Protein AF-A0AAV2IQ98-F1 (afdb_monomer_lite)

Radius of gyration: 32.9 Å; chains: 1; bounding box: 45×73×81 Å

Structure (mmCIF, N/CA/C/O backbone):
data_AF-A0AAV2IQ98-F1
#
_entry.id   AF-A0AAV2IQ98-F1
#
loop_
_atom_site.group_PDB
_atom_site.id
_atom_site.type_symbol
_atom_site.label_atom_id
_atom_site.label_alt_id
_atom_site.label_comp_id
_atom_site.label_asym_id
_atom_site.label_entity_id
_atom_site.label_seq_id
_atom_site.pdbx_PDB_ins_code
_atom_site.Cartn_x
_atom_site.Cartn_y
_atom_site.Cartn_z
_atom_site.occupancy
_atom_site.B_iso_or_equiv
_atom_site.auth_seq_id
_atom_site.auth_comp_id
_atom_site.auth_asym_id
_atom_site.auth_atom_id
_atom_site.pdbx_PDB_model_num
ATOM 1 N N . MET A 1 1 ? -28.988 50.884 44.086 1.00 46.66 1 MET A N 1
ATOM 2 C CA . MET A 1 1 ? -27.665 51.022 43.442 1.00 46.66 1 MET A CA 1
ATOM 3 C C . MET A 1 1 ? -26.657 50.892 44.576 1.00 46.66 1 MET A C 1
ATOM 5 O O . MET A 1 1 ? -26.760 51.699 45.486 1.00 46.66 1 MET A O 1
ATOM 9 N N . SER A 1 2 ? -25.845 49.845 44.712 1.00 47.88 2 SER A N 1
ATOM 10 C CA . SER A 1 2 ? -25.210 48.984 43.703 1.00 47.88 2 SER A CA 1
ATOM 11 C C . SER A 1 2 ? -25.014 47.542 44.206 1.00 47.88 2 SER A C 1
ATOM 13 O O . SER A 1 2 ? -24.970 47.320 45.412 1.00 47.88 2 SER A O 1
ATOM 15 N N . ASP A 1 3 ? -24.931 46.617 43.246 1.00 58.53 3 ASP A N 1
ATOM 16 C CA . ASP A 1 3 ? -24.504 45.212 43.339 1.00 58.53 3 ASP A CA 1
ATOM 17 C C . ASP A 1 3 ? -23.178 45.011 44.078 1.00 58.53 3 ASP A C 1
ATOM 19 O O . ASP A 1 3 ? -22.230 45.740 43.797 1.00 58.53 3 ASP A O 1
ATOM 23 N N . GLU A 1 4 ? -23.067 43.937 44.866 1.00 60.47 4 GLU A N 1
ATOM 24 C CA . GLU A 1 4 ? -21.837 43.132 44.890 1.00 60.47 4 GLU A CA 1
ATOM 25 C C . GLU A 1 4 ? -22.163 41.688 45.324 1.00 60.47 4 GLU A C 1
ATOM 27 O O . GLU A 1 4 ? -22.510 41.422 46.475 1.00 60.47 4 GLU A O 1
ATOM 32 N N . GLU A 1 5 ? -22.141 40.765 44.355 1.00 56.97 5 GLU A N 1
ATOM 33 C CA . GLU A 1 5 ? -22.347 39.324 44.535 1.00 56.97 5 GLU A CA 1
ATOM 34 C C . GLU A 1 5 ? -21.227 38.687 45.370 1.00 56.97 5 GLU A C 1
ATOM 36 O O . GLU A 1 5 ? -20.067 38.681 44.957 1.00 56.97 5 GLU A O 1
ATOM 41 N N . ASP A 1 6 ? -21.585 38.036 46.478 1.00 58.47 6 ASP A N 1
ATOM 42 C CA . ASP A 1 6 ? -20.695 37.124 47.204 1.00 58.47 6 ASP A CA 1
ATOM 43 C C . ASP A 1 6 ? -21.010 35.675 46.782 1.00 58.47 6 ASP A C 1
ATOM 45 O O . ASP A 1 6 ? -21.782 34.947 47.413 1.00 58.47 6 ASP A O 1
ATOM 49 N N . GLY A 1 7 ? -20.497 35.285 45.612 1.00 64.56 7 GLY A N 1
ATOM 50 C CA . GLY A 1 7 ? -20.596 33.918 45.095 1.00 64.56 7 GLY A CA 1
ATOM 51 C C . GLY A 1 7 ? -19.642 32.953 45.824 1.00 64.56 7 GLY A C 1
ATOM 52 O O . GLY A 1 7 ? -18.572 33.358 46.280 1.00 64.56 7 GLY A O 1
ATOM 53 N N . PRO A 1 8 ? -19.963 31.648 45.931 1.00 54.91 8 PRO A N 1
ATOM 54 C CA . PRO A 1 8 ? -19.143 30.701 46.682 1.00 54.91 8 PRO A CA 1
ATOM 55 C C . PRO A 1 8 ? -17.737 30.557 46.077 1.00 54.91 8 PRO A C 1
ATOM 57 O O . PRO A 1 8 ? -17.569 30.181 44.917 1.00 54.91 8 PRO A O 1
ATOM 60 N N . LEU A 1 9 ? -16.712 30.805 46.899 1.00 62.72 9 LEU A N 1
ATOM 61 C CA . LEU A 1 9 ? -15.295 30.658 46.556 1.00 62.72 9 LEU A CA 1
ATOM 62 C C . LEU A 1 9 ? -14.968 29.205 46.165 1.00 62.72 9 LEU A C 1
ATOM 64 O O . LEU A 1 9 ? -14.667 28.359 47.013 1.00 62.72 9 LEU A O 1
ATOM 68 N N . VAL A 1 10 ? -14.993 28.902 44.865 1.00 63.56 10 VAL A N 1
ATOM 69 C CA . VAL A 1 10 ? -14.577 27.598 44.334 1.00 63.56 10 VAL A CA 1
ATOM 70 C C . VAL A 1 10 ? -13.071 27.440 44.557 1.00 63.56 10 VAL A C 1
ATOM 72 O O . VAL A 1 10 ? -12.249 28.071 43.887 1.00 63.56 10 VAL A O 1
ATOM 75 N N . LYS A 1 11 ? -12.688 26.596 45.522 1.00 70.56 11 LYS A N 1
ATOM 76 C CA . LYS A 1 11 ? -11.285 26.251 45.786 1.00 70.56 11 LYS A CA 1
ATOM 77 C C . LYS A 1 11 ? -10.716 25.555 44.548 1.00 70.56 11 LYS A C 1
ATOM 79 O O . LYS A 1 11 ? -11.004 24.386 44.302 1.00 70.56 11 LYS A O 1
ATOM 84 N N . LYS A 1 12 ? -9.920 26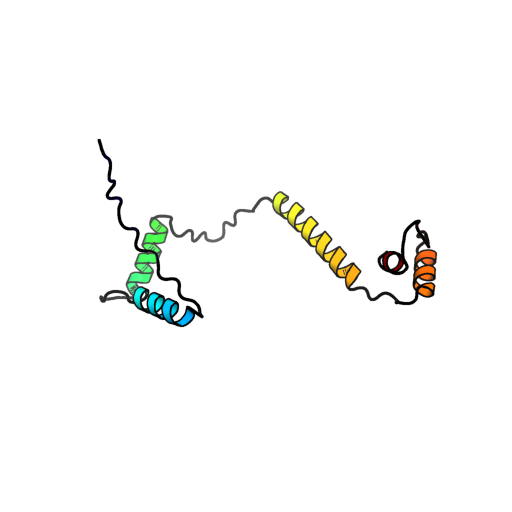.279 43.757 1.00 70.19 12 LYS A N 1
ATOM 85 C CA . LYS A 1 12 ? -9.236 25.735 42.576 1.00 70.19 12 LYS A CA 1
ATOM 86 C C . LYS A 1 12 ? -8.385 24.535 43.002 1.00 70.19 12 LYS A C 1
ATOM 88 O O . LYS A 1 12 ? -7.531 24.667 43.881 1.00 70.19 12 LYS A O 1
ATOM 93 N N . ALA A 1 13 ? -8.630 23.371 42.400 1.00 74.50 13 ALA A N 1
ATOM 94 C CA . ALA A 1 13 ? -7.843 22.174 42.662 1.00 74.50 13 ALA A CA 1
ATOM 95 C C . ALA A 1 13 ? -6.374 22.444 42.303 1.00 74.50 13 ALA A C 1
ATOM 97 O O . ALA A 1 13 ? -6.061 22.906 41.204 1.00 74.50 13 ALA A O 1
ATOM 98 N N . ARG A 1 14 ? -5.471 22.202 43.259 1.00 79.50 14 ARG A N 1
ATOM 99 C CA . ARG A 1 14 ? -4.031 22.407 43.081 1.00 79.50 14 ARG A CA 1
ATOM 100 C C . ARG A 1 14 ? -3.520 21.412 42.042 1.00 79.50 14 ARG A C 1
ATOM 102 O O . ARG A 1 14 ? -3.508 20.212 42.297 1.00 79.50 14 ARG A O 1
ATOM 109 N N . VAL A 1 15 ? -3.114 21.924 40.885 1.00 78.25 15 VAL A N 1
ATOM 110 C CA . VAL A 1 15 ? -2.544 21.123 39.799 1.00 78.25 15 VAL A CA 1
ATOM 111 C C . VAL A 1 15 ? -1.143 20.680 40.211 1.00 78.25 15 VAL A C 1
ATOM 113 O O . VAL A 1 15 ? -0.298 21.508 40.555 1.00 78.25 15 VAL A O 1
ATOM 116 N N . PHE A 1 16 ? -0.909 19.373 40.213 1.00 79.44 16 PHE A N 1
ATOM 117 C CA . PHE A 1 16 ? 0.407 18.786 40.441 1.00 79.44 16 PHE A CA 1
ATOM 118 C C . PHE A 1 16 ? 1.042 18.485 39.081 1.00 79.44 16 PHE A C 1
ATOM 120 O O . PHE A 1 16 ? 0.399 17.885 38.224 1.00 79.44 16 PHE A O 1
ATOM 127 N N . TYR A 1 17 ? 2.288 18.914 38.883 1.00 71.06 17 TYR A N 1
ATOM 128 C CA . TYR A 1 17 ? 3.080 18.588 37.697 1.00 71.06 17 TYR A CA 1
ATOM 129 C C . TYR A 1 17 ? 4.121 17.527 38.086 1.00 71.06 17 TYR A C 1
ATOM 131 O O . TYR A 1 17 ? 4.910 17.765 38.999 1.00 71.06 17 TYR A O 1
ATOM 139 N N . GLY A 1 18 ? 4.081 16.352 37.449 1.00 82.75 18 GLY A N 1
ATOM 140 C CA . GLY A 1 18 ? 4.897 15.173 37.786 1.00 82.75 18 GLY A CA 1
ATOM 141 C C . GLY A 1 18 ? 4.076 13.873 37.810 1.00 82.75 18 GLY A C 1
ATOM 142 O O . GLY A 1 18 ? 2.872 13.907 37.562 1.00 82.75 18 GLY A O 1
ATOM 143 N N . SER A 1 19 ? 4.707 12.725 38.098 1.00 75.88 19 SER A N 1
ATOM 144 C CA . SER A 1 19 ? 3.974 11.456 38.272 1.00 75.88 19 SER A CA 1
ATOM 145 C C . SER A 1 19 ? 3.141 11.497 39.558 1.00 75.88 19 SER A C 1
ATOM 147 O O . SER A 1 19 ? 3.655 11.805 40.633 1.00 75.88 19 SER A O 1
ATOM 149 N N . LEU A 1 20 ? 1.846 11.199 39.439 1.00 74.00 20 LEU A N 1
ATOM 150 C CA . LEU A 1 20 ? 0.901 11.093 40.556 1.00 74.00 20 LEU A CA 1
ATOM 151 C C . LEU A 1 20 ? 0.764 9.659 41.094 1.00 74.00 20 LEU A C 1
ATOM 153 O O . LEU A 1 20 ? -0.047 9.426 41.989 1.00 74.00 20 LEU A O 1
ATOM 157 N N . GLU A 1 21 ? 1.553 8.709 40.584 1.00 77.25 21 GLU A N 1
ATOM 158 C CA . GLU A 1 21 ? 1.406 7.277 40.882 1.00 77.25 21 GLU A CA 1
ATOM 159 C C . GLU A 1 21 ? 1.456 6.962 42.379 1.00 77.25 21 GLU A C 1
ATOM 161 O O . GLU A 1 21 ? 0.637 6.195 42.877 1.00 77.25 21 GLU A O 1
ATOM 166 N N . GLU A 1 22 ? 2.376 7.574 43.122 1.00 75.38 22 GLU A N 1
ATOM 167 C CA . GLU A 1 22 ? 2.566 7.281 44.547 1.00 75.38 22 GLU A CA 1
ATOM 168 C C . GLU A 1 22 ? 1.393 7.793 45.401 1.00 75.38 22 GLU A C 1
ATOM 170 O O . GLU A 1 22 ? 0.934 7.122 46.325 1.00 75.38 22 GLU A O 1
ATOM 175 N N . LYS A 1 23 ? 0.832 8.944 45.018 1.00 77.44 23 LYS A N 1
ATOM 176 C CA . LYS A 1 23 ? -0.281 9.594 45.718 1.00 77.44 23 LYS A CA 1
ATOM 177 C C . LYS A 1 23 ? -1.622 8.909 45.450 1.00 77.44 23 LYS A C 1
ATOM 179 O O . LYS A 1 23 ? -2.444 8.784 46.357 1.00 77.44 23 LYS A O 1
ATOM 184 N N . GLU A 1 24 ? -1.832 8.436 44.224 1.00 75.00 24 GLU A N 1
ATOM 185 C CA . GLU A 1 24 ? -2.997 7.616 43.873 1.00 75.00 24 GLU A CA 1
ATOM 186 C C . GLU A 1 24 ? -2.931 6.239 44.550 1.00 75.00 24 GLU A C 1
ATOM 188 O O . GLU A 1 24 ? -3.934 5.751 45.070 1.00 75.00 24 GLU A O 1
ATOM 193 N N . ARG A 1 25 ? -1.735 5.643 44.649 1.00 80.62 25 ARG A N 1
ATOM 194 C CA . ARG A 1 25 ? -1.523 4.368 45.351 1.00 80.62 25 ARG A CA 1
ATOM 195 C C . ARG A 1 25 ? -1.838 4.467 46.844 1.00 80.62 25 ARG A C 1
ATOM 197 O O . ARG A 1 25 ? -2.435 3.547 47.403 1.00 80.62 25 ARG A O 1
ATOM 204 N N . GLU A 1 26 ? -1.492 5.584 47.478 1.00 79.31 26 GLU A N 1
ATOM 205 C CA . GLU A 1 26 ? -1.822 5.837 48.880 1.00 79.31 26 GLU A CA 1
ATOM 206 C C . GLU A 1 26 ? -3.334 6.032 49.088 1.00 79.31 26 GLU A C 1
ATOM 208 O O . GLU A 1 26 ? -3.893 5.405 49.991 1.00 79.31 26 GLU A O 1
ATOM 213 N N . ARG A 1 27 ? -4.027 6.793 48.219 1.00 81.00 27 ARG A N 1
ATOM 214 C CA . ARG A 1 27 ? -5.502 6.898 48.269 1.00 81.00 27 ARG A CA 1
ATOM 215 C C . ARG A 1 27 ? -6.172 5.542 48.125 1.00 81.00 27 ARG A C 1
ATOM 217 O O . ARG A 1 27 ? -7.010 5.208 48.952 1.00 81.00 27 ARG A O 1
ATOM 224 N N . LEU A 1 28 ? -5.772 4.751 47.133 1.00 73.56 28 LEU A N 1
ATOM 225 C CA . LEU A 1 28 ? -6.328 3.415 46.915 1.00 73.56 28 LEU A CA 1
ATOM 226 C C . LEU A 1 28 ? -6.098 2.501 48.125 1.00 73.56 28 LEU A C 1
ATOM 228 O O . LEU A 1 28 ? -7.000 1.765 48.507 1.00 73.56 28 LEU A O 1
ATOM 232 N N . SER A 1 29 ? -4.930 2.592 48.771 1.00 73.25 29 SER A N 1
ATOM 233 C CA . SER A 1 29 ? -4.628 1.823 49.988 1.00 73.25 29 SER A CA 1
ATOM 234 C C . SER A 1 29 ? -5.419 2.277 51.222 1.00 73.25 29 SER A C 1
ATOM 236 O O . SER A 1 29 ? -5.655 1.488 52.137 1.00 73.25 29 SER A O 1
ATOM 238 N N . ALA A 1 30 ? -5.813 3.553 51.269 1.00 72.50 30 ALA A N 1
ATOM 239 C CA . ALA A 1 30 ? -6.637 4.112 52.333 1.00 72.50 30 ALA A CA 1
ATOM 240 C C . ALA A 1 30 ? -8.121 3.770 52.130 1.00 72.50 30 ALA A C 1
ATOM 242 O O . ALA A 1 30 ? -8.803 3.442 53.097 1.00 72.50 30 ALA A O 1
ATOM 243 N N . GLU A 1 31 ? -8.590 3.779 50.880 1.00 64.25 31 GLU A N 1
ATOM 244 C CA . GLU A 1 31 ? -9.940 3.367 50.476 1.00 64.25 31 GLU A CA 1
ATOM 245 C C . GLU A 1 31 ? -10.143 1.849 50.656 1.00 64.25 31 GLU A C 1
ATOM 247 O O . GLU A 1 31 ? -11.228 1.391 50.999 1.00 64.25 31 GLU A O 1
ATOM 252 N N . SER A 1 32 ? -9.081 1.050 50.487 1.00 60.78 32 SER A N 1
ATOM 253 C CA . SER A 1 32 ? -9.114 -0.411 50.625 1.00 60.78 32 SER A CA 1
ATOM 254 C C . SER A 1 32 ? -8.997 -0.923 52.067 1.00 60.78 32 SER A C 1
ATOM 256 O O . SER A 1 32 ? -8.747 -2.114 52.258 1.00 60.78 32 SER A O 1
ATOM 258 N N . LYS A 1 33 ? -9.117 -0.069 53.091 1.00 48.25 33 LYS A N 1
ATOM 259 C CA . LYS A 1 33 ? -9.192 -0.513 54.492 1.00 48.25 33 LYS A CA 1
ATOM 260 C C . LYS A 1 33 ? -10.658 -0.747 54.875 1.00 48.25 33 LYS A C 1
ATOM 262 O O . LYS A 1 33 ? -11.364 0.225 55.131 1.00 48.25 33 LYS A O 1
ATOM 267 N N . PRO A 1 34 ? -11.137 -2.001 54.956 1.00 46.91 34 PRO A N 1
ATOM 268 C CA . PRO A 1 34 ? -12.438 -2.274 55.545 1.00 46.91 34 PRO A CA 1
ATOM 269 C C . PRO A 1 34 ? -12.376 -2.021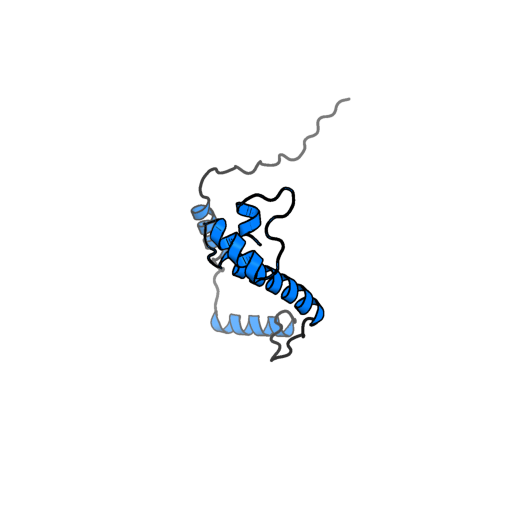 57.058 1.00 46.91 34 PRO A C 1
ATOM 271 O O . PRO A 1 34 ? -11.444 -2.466 57.734 1.00 46.91 34 PRO A O 1
ATOM 274 N N . SER A 1 35 ? -13.374 -1.310 57.588 1.00 39.41 35 SER A N 1
ATOM 275 C CA . SER A 1 35 ? -13.645 -1.240 59.029 1.00 39.41 35 SER A CA 1
ATOM 276 C C . SER A 1 35 ? -13.728 -2.652 59.635 1.00 39.41 35 SER A C 1
ATOM 278 O O . SER A 1 35 ? -14.152 -3.589 58.950 1.00 39.41 35 SER A O 1
ATOM 280 N N . PRO A 1 36 ? -13.303 -2.843 60.895 1.00 51.84 36 PRO A N 1
ATOM 281 C CA . PRO A 1 36 ? -13.117 -4.170 61.451 1.00 51.84 36 PRO A CA 1
ATOM 282 C C . PRO A 1 36 ? -14.445 -4.707 61.977 1.00 51.84 36 PRO A C 1
ATOM 284 O O . PRO A 1 36 ? -14.960 -4.128 62.915 1.00 51.84 36 PRO A O 1
ATOM 287 N N . GLU A 1 37 ? -14.948 -5.827 61.446 1.00 39.00 37 GLU A N 1
ATOM 288 C CA . GLU A 1 37 ? -15.483 -6.927 62.271 1.00 39.00 37 GLU A CA 1
ATOM 289 C C . GLU A 1 37 ? -16.003 -8.132 61.459 1.00 39.00 37 GLU A C 1
ATOM 291 O O . GLU A 1 37 ? -17.040 -8.098 60.811 1.00 39.00 37 GLU A O 1
ATOM 296 N N . THR A 1 38 ? -15.260 -9.236 61.607 1.00 40.97 38 THR A N 1
ATOM 297 C CA . THR A 1 38 ? -15.745 -10.625 61.729 1.00 40.97 38 THR A CA 1
ATOM 298 C C . THR A 1 38 ? -16.361 -11.322 60.500 1.00 40.97 38 THR A C 1
ATOM 300 O O . THR A 1 38 ? -17.514 -11.124 60.145 1.00 40.97 38 THR A O 1
ATOM 303 N N . GLY A 1 39 ? -15.624 -12.303 59.949 1.00 44.72 39 GLY A N 1
ATOM 304 C CA . GLY A 1 39 ? -16.216 -13.430 59.203 1.00 44.72 39 GLY A CA 1
ATOM 305 C C . GLY A 1 39 ? -16.098 -13.390 57.673 1.00 44.72 39 GLY A C 1
ATOM 306 O O . GLY A 1 39 ? -17.088 -13.556 56.965 1.00 44.72 39 GLY A O 1
ATOM 307 N N . VAL A 1 40 ? -14.883 -13.222 57.143 1.00 49.47 40 VAL A N 1
ATOM 308 C CA . VAL A 1 40 ? -14.615 -13.068 55.694 1.00 49.47 40 VAL A CA 1
ATOM 309 C C . VAL A 1 40 ? -15.066 -14.268 54.837 1.00 49.47 40 VAL A C 1
ATOM 311 O O . VAL A 1 40 ? -15.345 -14.094 53.659 1.00 49.47 40 VAL A O 1
ATOM 314 N N . GLN A 1 41 ? -15.210 -15.480 55.383 1.00 51.22 41 GLN A N 1
ATOM 315 C CA . GLN A 1 41 ? -15.612 -16.647 54.575 1.00 51.22 41 GLN A CA 1
ATOM 316 C C . GLN A 1 41 ? -17.133 -16.837 54.468 1.00 51.22 41 GLN A C 1
ATOM 318 O O . GLN A 1 41 ? -17.632 -17.197 53.404 1.00 51.22 41 GLN A O 1
ATOM 323 N N . THR A 1 42 ? -17.888 -16.538 55.524 1.00 53.91 42 THR A N 1
ATOM 324 C CA . THR A 1 42 ? -19.359 -16.599 55.516 1.00 53.91 42 THR A CA 1
ATOM 325 C C . THR A 1 42 ? -19.971 -15.398 54.800 1.00 53.91 42 THR A C 1
ATOM 327 O O . THR A 1 42 ? -20.930 -15.565 54.053 1.00 53.91 42 THR A O 1
ATOM 330 N N . GLY A 1 43 ? -19.367 -14.211 54.947 1.00 58.31 43 GLY A N 1
ATOM 331 C CA . GLY A 1 43 ? -19.834 -12.970 54.320 1.00 58.31 43 GLY A CA 1
ATOM 332 C C . GLY A 1 43 ? -19.799 -12.992 52.788 1.00 58.31 43 GLY A C 1
ATOM 333 O O . GLY A 1 43 ? -20.703 -12.474 52.132 1.00 58.31 43 GLY A O 1
ATOM 334 N N . VAL A 1 44 ? -18.781 -13.638 52.207 1.00 62.50 44 VAL A N 1
ATOM 335 C CA . VAL A 1 44 ? -18.640 -13.770 50.747 1.00 62.50 44 VAL A CA 1
ATOM 336 C C . VAL A 1 44 ? -19.753 -14.648 50.177 1.00 62.50 44 VAL A C 1
ATOM 338 O O . VAL A 1 44 ? -20.375 -14.272 49.188 1.00 62.50 44 VAL A O 1
ATOM 341 N N . GLN A 1 45 ? -20.079 -15.769 50.829 1.00 66.31 45 GLN A N 1
ATOM 342 C CA . GLN A 1 45 ? -21.168 -16.636 50.370 1.00 66.31 45 GLN A CA 1
ATOM 343 C C . GLN A 1 45 ? -22.544 -15.988 50.548 1.00 66.31 45 GLN A C 1
ATOM 345 O O . GLN A 1 45 ? -23.373 -16.070 49.644 1.00 66.31 45 GLN A O 1
ATOM 350 N N . THR A 1 46 ? -22.768 -15.263 51.649 1.00 79.25 46 THR A N 1
ATOM 351 C CA . THR A 1 46 ? -24.019 -14.515 51.849 1.00 79.25 46 THR A CA 1
ATOM 352 C C . THR A 1 46 ? -24.164 -13.354 50.869 1.00 79.25 46 THR A C 1
ATOM 354 O O . THR A 1 46 ? -25.259 -13.114 50.372 1.00 79.25 46 THR A O 1
ATOM 357 N N . GLY A 1 47 ? -23.069 -12.656 50.550 1.00 82.19 47 GLY A N 1
ATOM 358 C CA . GLY A 1 47 ? -23.069 -11.558 49.583 1.00 82.19 47 GLY A CA 1
ATOM 359 C C . GLY A 1 47 ? -23.351 -12.042 48.163 1.00 82.19 47 GLY A C 1
ATOM 360 O O . GLY A 1 47 ? -24.154 -11.438 47.454 1.00 82.19 47 GLY A O 1
ATOM 361 N N . ILE A 1 48 ? -22.766 -13.179 47.775 1.00 79.94 48 ILE A N 1
ATOM 362 C CA . ILE A 1 48 ? -23.052 -13.829 46.492 1.00 79.94 48 ILE A CA 1
ATOM 363 C C . ILE A 1 48 ? -24.516 -14.293 46.449 1.00 79.94 48 ILE A C 1
ATOM 365 O O . ILE A 1 48 ? -25.219 -13.999 45.488 1.00 79.94 48 ILE A O 1
ATOM 369 N N . GLN A 1 49 ? -25.022 -14.946 47.499 1.00 82.19 49 GLN A N 1
ATOM 370 C CA . GLN A 1 49 ? -26.407 -15.429 47.540 1.00 82.19 49 GLN A CA 1
ATOM 371 C C . GLN A 1 49 ? -27.441 -14.292 47.504 1.00 82.19 49 GLN A C 1
ATOM 373 O O . GLN A 1 49 ? -28.422 -14.381 46.766 1.00 82.19 49 GLN A O 1
ATOM 378 N N . ALA A 1 50 ? -27.204 -13.205 48.244 1.00 83.12 50 ALA A N 1
ATOM 379 C CA . ALA A 1 50 ? -28.041 -12.008 48.200 1.00 83.12 50 ALA A CA 1
ATOM 380 C C . ALA A 1 50 ? -27.980 -11.323 46.825 1.00 83.12 50 ALA A C 1
ATOM 382 O O . ALA A 1 50 ? -29.007 -10.892 46.305 1.00 83.12 50 ALA A O 1
ATOM 383 N N . GLY A 1 51 ? -26.799 -11.278 46.201 1.00 82.62 51 GLY A N 1
ATOM 384 C CA . GLY A 1 51 ? -26.622 -10.751 44.850 1.00 82.62 51 GLY A CA 1
ATOM 385 C C . GLY A 1 51 ? -27.370 -11.558 43.785 1.00 82.62 51 GLY A C 1
ATOM 386 O O . GLY A 1 51 ? -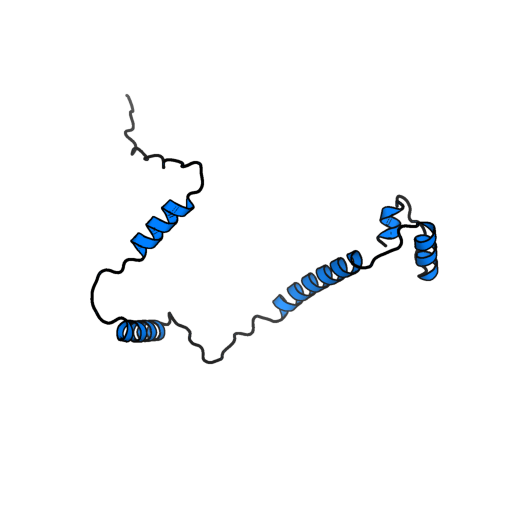27.943 -10.967 42.872 1.00 82.62 51 GLY A O 1
ATOM 387 N N . ILE A 1 52 ? -27.426 -12.886 43.924 1.00 82.25 52 ILE A N 1
ATOM 388 C CA . ILE A 1 52 ? -28.204 -13.768 43.038 1.00 82.25 52 ILE A CA 1
ATOM 389 C C . ILE A 1 52 ? -29.710 -13.538 43.233 1.00 82.25 52 ILE A C 1
ATOM 391 O O . ILE A 1 52 ? -30.428 -13.350 42.257 1.00 82.25 52 ILE A O 1
ATOM 395 N N . GLN A 1 53 ? -30.201 -13.499 44.479 1.00 80.81 53 GLN A N 1
ATOM 396 C CA . GLN A 1 53 ? -31.631 -13.287 44.769 1.00 80.81 53 GLN A CA 1
ATOM 397 C C . GLN A 1 53 ? -32.135 -11.903 44.346 1.00 80.81 53 GLN A C 1
ATOM 399 O O . GLN A 1 53 ? -33.269 -11.776 43.895 1.00 80.81 53 GLN A O 1
ATOM 404 N N . ALA A 1 54 ? -31.292 -10.876 44.465 1.00 84.31 54 ALA A N 1
ATOM 405 C CA . ALA A 1 54 ? -31.596 -9.528 43.994 1.00 84.31 54 ALA A CA 1
ATOM 406 C C . ALA A 1 54 ? -31.558 -9.396 42.457 1.00 84.31 54 ALA A C 1
ATOM 408 O O . ALA A 1 54 ? -31.872 -8.328 41.941 1.00 84.31 54 ALA A O 1
ATOM 409 N N . GLY A 1 55 ? -31.145 -10.441 41.727 1.00 78.94 55 GLY A N 1
ATOM 410 C CA . GLY A 1 55 ? -30.977 -10.403 40.270 1.00 78.94 55 GLY A CA 1
ATOM 411 C C . GLY A 1 55 ? -29.740 -9.627 39.799 1.00 78.94 55 GLY A C 1
ATOM 412 O O . GLY A 1 55 ? -29.573 -9.395 38.604 1.00 78.94 55 GLY A O 1
ATOM 413 N N . ASN A 1 56 ? -28.851 -9.238 40.718 1.00 85.38 56 ASN A N 1
ATOM 414 C CA . ASN A 1 56 ? -27.619 -8.506 40.409 1.00 85.38 56 ASN A CA 1
ATOM 415 C C . ASN A 1 56 ? -26.510 -9.430 39.882 1.00 85.38 56 ASN A C 1
ATOM 417 O O . ASN A 1 56 ? -25.595 -8.973 39.199 1.00 85.38 56 ASN A O 1
ATOM 421 N N . ILE A 1 57 ? -26.571 -10.724 40.208 1.00 82.06 57 ILE A N 1
ATOM 422 C CA . ILE A 1 57 ? -25.628 -11.740 39.736 1.00 82.06 57 ILE A CA 1
ATOM 423 C C . ILE A 1 57 ? -26.373 -12.708 38.821 1.00 82.06 57 ILE A C 1
ATOM 425 O O . ILE A 1 57 ? -27.095 -13.593 39.278 1.00 82.06 57 ILE A O 1
ATOM 429 N N . ASN A 1 58 ? -26.146 -12.561 37.519 1.00 76.19 58 ASN A N 1
ATOM 430 C CA . ASN A 1 58 ? -26.674 -13.453 36.494 1.00 76.19 58 ASN A CA 1
ATOM 431 C C . ASN A 1 58 ? -25.677 -14.589 36.238 1.00 76.19 58 ASN A C 1
ATOM 433 O O . ASN A 1 58 ? -24.907 -14.559 35.283 1.00 76.19 58 ASN A O 1
ATOM 437 N N . ILE A 1 59 ? -25.664 -15.592 37.115 1.00 72.50 59 ILE A N 1
ATOM 438 C CA . ILE A 1 59 ? -25.000 -16.877 36.845 1.00 72.50 59 ILE A CA 1
ATOM 439 C C . ILE A 1 59 ? -25.949 -17.748 36.022 1.00 72.50 59 ILE A C 1
ATOM 441 O O . ILE A 1 59 ? -26.541 -18.706 36.510 1.00 72.50 59 ILE A O 1
ATOM 445 N N . SER A 1 60 ? -26.130 -17.376 34.757 1.00 63.53 60 SER A N 1
ATOM 446 C CA . SER A 1 60 ? -26.792 -18.224 33.773 1.00 63.53 60 SER A CA 1
ATOM 447 C C . SER A 1 60 ? -25.916 -19.452 33.532 1.00 63.53 60 SER A C 1
ATOM 449 O O . SER A 1 60 ? -24.812 -19.342 32.993 1.00 63.53 60 SER A O 1
ATOM 451 N N . SER A 1 61 ? -26.390 -20.634 33.917 1.00 64.75 61 SER A N 1
ATOM 452 C CA . SER A 1 61 ? -25.767 -21.915 33.580 1.00 64.75 61 SER A CA 1
ATOM 453 C C . SER A 1 61 ? -25.993 -22.265 32.103 1.00 64.75 61 SER A C 1
ATOM 455 O O . SER A 1 61 ? -26.631 -23.266 31.790 1.00 64.75 61 SER A O 1
ATOM 457 N N . GLY A 1 62 ? -25.470 -21.430 31.201 1.00 59.44 62 GLY A N 1
ATOM 458 C CA . GLY A 1 62 ? -25.293 -21.766 29.787 1.00 59.44 62 GLY A CA 1
ATOM 459 C C . GLY A 1 62 ? -26.279 -21.167 28.784 1.00 59.44 62 GLY A C 1
ATOM 460 O O . GLY A 1 62 ? -26.270 -21.616 27.645 1.00 59.44 62 GLY A O 1
ATOM 461 N N . GLU A 1 63 ? -27.086 -20.162 29.132 1.00 63.66 63 GLU A N 1
ATOM 462 C CA . GLU A 1 63 ? -27.856 -19.433 28.114 1.00 63.66 63 GLU A CA 1
ATOM 463 C C . GLU A 1 63 ? -27.019 -18.270 27.563 1.00 63.66 63 GLU A C 1
ATOM 465 O O . GLU A 1 63 ? -26.975 -17.170 28.112 1.00 63.66 63 GLU A O 1
ATOM 470 N N . THR A 1 64 ? -26.272 -18.546 26.495 1.00 63.88 64 THR A N 1
ATOM 471 C CA . THR A 1 64 ? -25.637 -17.515 25.675 1.00 63.88 64 THR A CA 1
ATOM 472 C C . THR A 1 64 ? -26.702 -16.896 24.781 1.00 63.88 64 THR A C 1
ATOM 474 O O . THR A 1 64 ? -27.232 -17.572 23.903 1.00 63.88 64 THR A O 1
ATOM 477 N N . LEU A 1 65 ? -27.008 -15.614 24.978 1.00 65.88 65 LEU A N 1
ATOM 478 C CA . LEU A 1 65 ? -27.746 -14.840 23.983 1.00 65.88 65 LEU A CA 1
ATOM 479 C C . LEU A 1 65 ? -26.897 -14.787 22.707 1.00 65.88 65 LEU A C 1
ATOM 481 O O . LEU A 1 65 ? -25.815 -14.197 22.709 1.00 65.88 65 LEU A O 1
ATOM 485 N N . GLU A 1 66 ? -27.365 -15.435 21.642 1.00 60.50 66 GLU A N 1
ATOM 486 C CA . GLU A 1 66 ? -26.758 -15.347 20.315 1.00 60.50 66 GLU A CA 1
ATOM 487 C C . GLU A 1 66 ? -26.892 -13.902 19.829 1.00 60.50 66 GLU A C 1
ATOM 489 O O . GLU A 1 66 ? -27.954 -13.460 19.391 1.00 60.50 66 GLU A O 1
ATOM 494 N N . ILE A 1 67 ? -25.818 -13.126 19.981 1.00 62.59 67 ILE A N 1
ATOM 495 C CA . ILE A 1 67 ? -25.731 -11.783 19.411 1.00 62.59 67 ILE A CA 1
ATOM 496 C C . ILE A 1 67 ? -25.900 -11.948 17.900 1.00 62.59 67 ILE A C 1
ATOM 498 O O . ILE A 1 67 ? -25.127 -12.667 17.270 1.00 62.59 67 ILE A O 1
ATOM 502 N N . GLU A 1 68 ? -26.934 -11.312 17.352 1.00 59.75 68 GLU A N 1
ATOM 503 C CA . GLU A 1 68 ? -27.393 -11.454 15.969 1.00 59.75 68 GLU A CA 1
ATOM 504 C C . GLU A 1 68 ? -26.233 -11.531 14.957 1.00 59.75 68 GLU A C 1
ATOM 506 O O . GLU A 1 68 ? -25.447 -10.591 14.794 1.00 59.75 68 GLU A O 1
ATOM 511 N N . GLU A 1 69 ? -26.175 -12.650 14.231 1.00 57.22 69 GLU A N 1
ATOM 512 C CA . GLU A 1 69 ? -25.146 -13.024 13.245 1.00 57.22 69 GLU A CA 1
ATOM 513 C C . GLU A 1 69 ? -24.857 -11.920 12.208 1.00 57.22 69 GLU A C 1
ATOM 515 O O . GLU A 1 69 ? -23.725 -11.734 11.769 1.00 57.22 69 GLU A O 1
ATOM 520 N N . ARG A 1 70 ? -25.844 -11.071 11.909 1.00 56.06 70 ARG A N 1
ATOM 521 C CA . ARG A 1 70 ? -25.725 -9.953 10.957 1.00 56.06 70 ARG A CA 1
ATOM 522 C C . ARG A 1 70 ? -24.768 -8.839 11.394 1.00 56.06 70 ARG A C 1
ATOM 524 O O . ARG A 1 70 ? -24.176 -8.172 10.547 1.00 56.06 70 ARG A O 1
ATOM 531 N N . VAL A 1 71 ? -24.608 -8.598 12.699 1.00 60.09 71 VAL A N 1
ATOM 532 C CA . VAL A 1 71 ? -23.605 -7.631 13.196 1.00 60.09 71 VAL A CA 1
ATOM 533 C C . VAL A 1 71 ? -22.200 -8.226 13.065 1.00 60.09 71 VAL A C 1
ATOM 535 O O . VAL A 1 71 ? -21.249 -7.501 12.761 1.00 60.09 71 VAL A O 1
ATOM 538 N N . SER A 1 72 ? -22.092 -9.547 13.224 1.00 65.94 72 SER A N 1
ATOM 539 C CA . SER A 1 72 ? -20.853 -10.311 13.070 1.00 65.94 72 SER A CA 1
ATOM 540 C C . SER A 1 72 ? -20.362 -10.314 11.623 1.00 65.94 72 SER A C 1
ATOM 542 O O . SER A 1 72 ? -19.184 -10.066 11.391 1.00 65.94 72 SER A O 1
ATOM 544 N N . GLU A 1 73 ? -21.250 -10.488 10.641 1.00 74.31 73 GLU A N 1
ATOM 545 C CA . GLU A 1 73 ? -20.893 -10.506 9.213 1.00 74.31 73 GLU A CA 1
ATOM 546 C C . GLU A 1 73 ? -20.184 -9.219 8.776 1.00 74.31 73 GLU A C 1
ATOM 548 O O . GLU A 1 73 ? -19.076 -9.265 8.244 1.00 74.31 73 GLU A O 1
ATOM 553 N N . ARG A 1 74 ? -20.760 -8.051 9.086 1.00 75.81 74 ARG A N 1
ATOM 554 C CA . ARG A 1 74 ? -20.153 -6.760 8.725 1.00 75.81 74 ARG A CA 1
ATOM 555 C C . ARG A 1 74 ? -18.809 -6.539 9.421 1.00 75.81 74 ARG A C 1
ATOM 557 O O . ARG A 1 74 ? -17.891 -5.970 8.836 1.00 75.81 74 ARG A O 1
ATOM 564 N N . GLN A 1 75 ? -18.684 -6.955 10.681 1.00 78.88 75 GLN A N 1
ATOM 565 C CA . GLN A 1 75 ? -17.410 -6.888 11.401 1.00 78.88 75 GLN A CA 1
ATOM 566 C C . GLN A 1 75 ? -16.380 -7.849 10.794 1.00 78.88 75 GLN A C 1
ATOM 568 O O . GLN A 1 75 ? -15.214 -7.485 10.648 1.00 78.88 75 GLN A O 1
ATOM 573 N N . HIS A 1 76 ? -16.812 -9.042 10.393 1.00 79.00 76 HIS A N 1
ATOM 574 C CA . HIS A 1 76 ? -15.979 -10.055 9.766 1.00 79.00 76 HIS A CA 1
ATOM 575 C C . HIS A 1 76 ? -15.464 -9.603 8.396 1.00 79.00 76 HIS A C 1
ATOM 577 O O . HIS A 1 76 ? -14.270 -9.713 8.134 1.00 79.00 76 HIS A O 1
ATOM 583 N N . GLU A 1 77 ? -16.315 -9.010 7.559 1.00 84.00 77 GLU A N 1
ATOM 584 C CA . GLU A 1 77 ? -15.922 -8.431 6.269 1.00 84.00 77 GLU A CA 1
ATOM 585 C C . GLU A 1 77 ? -14.837 -7.362 6.428 1.00 84.00 77 GLU A C 1
ATOM 587 O O . GLU A 1 77 ? -13.804 -7.409 5.758 1.00 84.00 77 GLU A O 1
ATOM 592 N N . VAL A 1 78 ? -15.023 -6.437 7.373 1.00 86.81 78 VAL A N 1
ATOM 593 C CA . VAL A 1 78 ? -14.037 -5.385 7.652 1.00 86.81 78 VAL A CA 1
ATOM 594 C C . VAL A 1 78 ? -12.708 -5.990 8.113 1.00 86.81 78 VAL A C 1
ATOM 596 O O . VAL A 1 78 ? -11.642 -5.572 7.656 1.00 86.81 78 VAL A O 1
ATOM 599 N N . LEU A 1 79 ? -12.740 -7.002 8.985 1.00 82.69 79 LEU A N 1
ATOM 600 C CA . LEU A 1 79 ? -11.532 -7.707 9.421 1.00 82.69 79 LEU A CA 1
ATOM 601 C C . LEU A 1 79 ? -10.828 -8.411 8.251 1.00 82.69 79 LEU A C 1
ATOM 603 O O . LEU A 1 79 ? -9.607 -8.293 8.118 1.00 82.69 79 LEU A O 1
ATOM 607 N N . LEU A 1 80 ? -11.580 -9.068 7.366 1.00 86.19 80 LEU A N 1
ATOM 608 C CA . LEU A 1 80 ? -11.040 -9.719 6.171 1.00 86.19 80 LEU A CA 1
ATOM 609 C C . LEU A 1 80 ? -10.367 -8.718 5.220 1.00 86.19 80 LEU A C 1
ATOM 611 O O . LEU A 1 80 ? -9.294 -9.008 4.684 1.00 86.19 80 LEU A O 1
ATOM 615 N N . GLU A 1 81 ? -10.934 -7.525 5.031 1.00 86.50 81 GLU A N 1
ATOM 616 C CA . GLU A 1 81 ? -10.301 -6.466 4.235 1.00 86.50 81 GLU A CA 1
ATOM 617 C C . GLU A 1 81 ? -8.961 -6.022 4.831 1.00 86.50 81 GLU A C 1
ATOM 619 O O . GLU A 1 81 ? -7.960 -5.889 4.112 1.00 86.50 81 GLU A O 1
ATOM 624 N N . PHE A 1 82 ? -8.901 -5.839 6.153 1.00 88.31 82 PHE A N 1
ATOM 625 C CA . PHE A 1 82 ? -7.656 -5.496 6.837 1.00 88.31 82 PHE A CA 1
ATOM 626 C C . PHE A 1 82 ? -6.606 -6.592 6.699 1.00 88.31 82 PHE A C 1
ATOM 628 O O . PHE A 1 82 ? -5.435 -6.287 6.455 1.00 88.31 82 PHE A O 1
ATOM 635 N N . GLU A 1 83 ? -7.002 -7.857 6.813 1.00 86.94 83 GLU A N 1
ATOM 636 C CA . GLU A 1 83 ? -6.101 -8.990 6.630 1.00 86.94 83 GLU A CA 1
ATOM 637 C C . GLU A 1 83 ? -5.595 -9.097 5.195 1.00 86.94 83 GLU A C 1
ATOM 639 O O . GLU A 1 83 ? -4.393 -9.287 4.988 1.00 86.94 83 GLU A O 1
ATOM 644 N N . ARG A 1 84 ? -6.467 -8.896 4.200 1.00 86.06 84 ARG A N 1
ATOM 645 C CA . ARG A 1 84 ? -6.086 -8.858 2.784 1.00 86.06 84 ARG A CA 1
ATOM 646 C C . ARG A 1 84 ? -5.074 -7.747 2.526 1.00 86.06 84 ARG A C 1
ATOM 648 O O . ARG A 1 84 ? -4.029 -7.998 1.924 1.00 86.06 84 ARG A O 1
ATOM 655 N N . ARG A 1 85 ? -5.328 -6.542 3.047 1.00 84.12 85 ARG A N 1
ATOM 656 C CA . ARG A 1 85 ? -4.420 -5.394 2.903 1.00 84.12 85 ARG A CA 1
ATOM 657 C C . ARG A 1 85 ? -3.106 -5.600 3.660 1.00 84.12 85 ARG A C 1
ATOM 659 O O . ARG A 1 85 ? -2.048 -5.196 3.183 1.00 84.12 85 ARG A O 1
ATOM 666 N N . ARG A 1 86 ? -3.145 -6.238 4.835 1.00 86.38 86 ARG A N 1
ATOM 667 C CA . ARG A 1 86 ? -1.944 -6.590 5.608 1.00 86.38 86 ARG A CA 1
ATOM 668 C C . ARG A 1 86 ? -1.098 -7.618 4.866 1.00 86.38 86 ARG A C 1
ATOM 670 O O . ARG A 1 86 ? 0.109 -7.427 4.773 1.00 86.38 86 ARG A O 1
ATOM 677 N N . ARG A 1 87 ? -1.725 -8.659 4.314 1.00 83.56 87 ARG A N 1
ATOM 678 C CA . ARG A 1 87 ? -1.047 -9.705 3.543 1.00 83.56 87 ARG A CA 1
ATOM 679 C C . ARG A 1 87 ? -0.416 -9.129 2.277 1.00 83.56 87 ARG A C 1
ATOM 681 O O . ARG A 1 87 ? 0.749 -9.408 2.041 1.00 83.56 87 ARG A O 1
ATOM 688 N N . ALA A 1 88 ? -1.121 -8.271 1.536 1.00 82.81 88 ALA A N 1
ATOM 689 C CA . ALA A 1 88 ? -0.575 -7.609 0.346 1.00 82.81 88 ALA A CA 1
ATOM 690 C C . ALA A 1 88 ? 0.719 -6.830 0.648 1.00 82.81 88 ALA A C 1
ATOM 692 O O . ALA A 1 88 ? 1.720 -7.020 -0.029 1.00 82.81 88 ALA A O 1
ATOM 693 N N . ARG A 1 89 ? 0.746 -6.043 1.734 1.00 80.94 89 ARG A N 1
ATOM 694 C CA . ARG A 1 89 ? 1.955 -5.310 2.163 1.00 80.94 89 ARG A CA 1
ATOM 695 C C . ARG A 1 89 ? 3.090 -6.199 2.673 1.00 80.94 89 ARG A C 1
ATOM 697 O O . ARG A 1 89 ? 4.227 -5.745 2.738 1.00 80.94 89 ARG A O 1
ATOM 704 N N . GLN A 1 90 ? 2.781 -7.416 3.114 1.00 81.62 90 GLN A N 1
ATOM 705 C CA . GLN A 1 90 ? 3.774 -8.361 3.622 1.00 81.62 90 GLN A CA 1
ATOM 706 C C . GLN A 1 90 ? 4.442 -9.154 2.494 1.00 81.62 90 GLN A C 1
ATOM 708 O O . GLN A 1 90 ? 5.536 -9.680 2.690 1.00 81.62 90 GLN A O 1
ATOM 713 N N . ILE A 1 91 ? 3.804 -9.244 1.323 1.00 82.56 91 ILE A N 1
ATOM 714 C CA . ILE A 1 91 ? 4.408 -9.877 0.154 1.00 82.56 91 ILE A CA 1
ATOM 715 C C . ILE A 1 91 ? 5.598 -9.020 -0.272 1.00 82.56 91 ILE A C 1
ATOM 717 O O . ILE A 1 91 ? 5.457 -7.870 -0.683 1.00 82.56 91 ILE A O 1
ATOM 721 N N . THR A 1 92 ? 6.793 -9.586 -0.146 1.00 83.44 92 THR A N 1
ATOM 722 C CA . THR A 1 92 ? 8.020 -8.943 -0.602 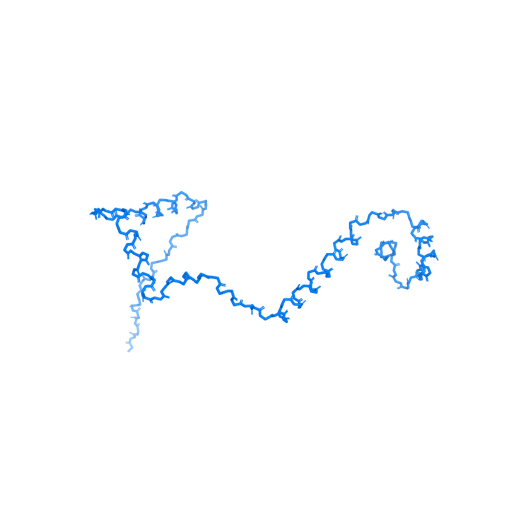1.00 83.44 92 THR A CA 1
ATOM 723 C C . THR A 1 92 ? 8.041 -8.964 -2.123 1.00 83.44 92 THR A C 1
ATOM 725 O O . THR A 1 92 ? 8.159 -10.027 -2.733 1.00 83.44 92 THR A O 1
ATOM 728 N N . VAL A 1 93 ? 7.919 -7.790 -2.724 1.00 83.25 93 VAL A N 1
ATOM 729 C CA . VAL A 1 93 ? 8.045 -7.580 -4.168 1.00 83.25 93 VAL A CA 1
ATOM 730 C C . VAL A 1 93 ? 9.456 -7.109 -4.512 1.00 83.25 93 VAL A C 1
ATOM 732 O O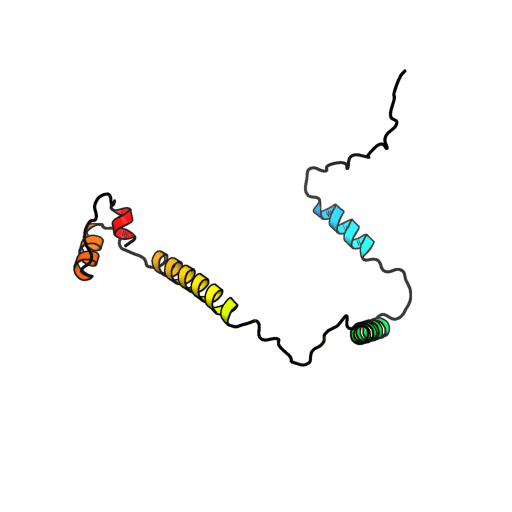 . VAL A 1 93 ? 10.132 -6.489 -3.688 1.00 83.25 93 VAL A O 1
ATOM 735 N N . SER A 1 94 ? 9.901 -7.409 -5.734 1.00 86.12 94 SER A N 1
ATOM 736 C CA . SER A 1 94 ? 11.172 -6.905 -6.258 1.00 86.12 94 SER A CA 1
ATOM 737 C C . SER A 1 94 ? 11.185 -5.373 -6.270 1.00 86.12 94 SER A C 1
ATOM 739 O O . SER A 1 94 ? 10.176 -4.724 -6.556 1.00 86.12 94 SER A O 1
ATOM 741 N N . THR A 1 95 ? 12.332 -4.780 -5.942 1.00 88.25 95 THR A N 1
ATOM 742 C CA . THR A 1 95 ? 12.547 -3.331 -6.052 1.00 88.25 95 THR A CA 1
ATOM 743 C C . THR A 1 95 ? 12.914 -2.891 -7.465 1.00 88.25 95 THR A C 1
ATOM 745 O O . THR A 1 95 ? 12.918 -1.688 -7.722 1.00 88.25 95 THR A O 1
ATOM 748 N N . ASP A 1 96 ? 13.247 -3.825 -8.362 1.00 93.44 96 ASP A N 1
ATOM 749 C CA . ASP A 1 96 ? 13.589 -3.498 -9.742 1.00 93.44 96 ASP A CA 1
ATOM 750 C C . ASP A 1 96 ? 12.333 -3.306 -10.602 1.00 93.44 96 ASP A C 1
ATOM 752 O O . ASP A 1 96 ? 11.463 -4.171 -10.709 1.00 93.44 96 ASP A O 1
ATOM 756 N N . ASP A 1 97 ? 12.267 -2.158 -11.270 1.00 91.69 97 ASP A N 1
ATOM 757 C CA . ASP A 1 97 ? 11.154 -1.777 -12.130 1.00 91.69 97 ASP A CA 1
ATOM 758 C C . ASP A 1 97 ? 11.011 -2.699 -13.349 1.00 91.69 97 ASP A C 1
ATOM 760 O O . ASP A 1 97 ? 9.906 -2.905 -13.856 1.00 91.69 97 ASP A O 1
ATOM 764 N N . THR A 1 98 ? 12.116 -3.269 -13.838 1.00 94.06 98 THR A N 1
ATOM 765 C CA . THR A 1 98 ? 12.070 -4.148 -15.013 1.00 94.06 98 THR A CA 1
ATOM 766 C C . THR A 1 98 ? 11.386 -5.478 -14.700 1.00 94.06 98 THR A C 1
ATOM 768 O O . THR A 1 98 ? 10.539 -5.933 -15.476 1.00 94.06 98 THR A O 1
ATOM 771 N N . GLU A 1 99 ? 11.672 -6.044 -13.527 1.00 93.75 99 GLU A N 1
ATOM 772 C CA . GLU A 1 99 ? 11.044 -7.264 -13.025 1.00 93.75 99 GLU A CA 1
ATOM 773 C C . GLU A 1 99 ? 9.562 -7.043 -12.715 1.00 93.75 99 GLU A C 1
ATOM 775 O O . GLU A 1 99 ? 8.726 -7.854 -13.116 1.00 93.75 99 GLU A O 1
ATOM 780 N N . VAL A 1 100 ? 9.206 -5.908 -12.099 1.00 93.94 100 VAL A N 1
ATOM 781 C CA . VAL A 1 100 ? 7.800 -5.543 -11.847 1.00 93.94 100 VAL A CA 1
ATOM 782 C C . VAL A 1 100 ? 7.022 -5.439 -13.164 1.00 93.94 100 VAL A C 1
ATOM 784 O O . VAL A 1 100 ? 5.946 -6.022 -13.302 1.00 93.94 100 VAL A O 1
ATOM 787 N N . LYS A 1 101 ? 7.581 -4.778 -14.186 1.00 94.06 101 LYS A N 1
ATOM 788 C CA . LYS A 1 101 ? 6.962 -4.699 -15.522 1.00 94.06 101 LYS A CA 1
ATOM 789 C C . LYS A 1 101 ? 6.808 -6.068 -16.186 1.00 94.06 101 LYS A C 1
ATOM 791 O O . LYS A 1 101 ? 5.839 -6.286 -16.915 1.00 94.06 101 LYS A O 1
ATOM 796 N N . ALA A 1 102 ? 7.760 -6.978 -15.983 1.00 95.19 102 ALA A N 1
ATOM 797 C CA . ALA A 1 102 ? 7.658 -8.348 -16.474 1.00 95.19 102 ALA A CA 1
ATOM 798 C C . ALA A 1 102 ? 6.544 -9.122 -15.753 1.00 95.19 102 ALA A C 1
ATOM 800 O O . ALA A 1 102 ? 5.753 -9.788 -16.421 1.00 95.19 102 ALA A O 1
ATOM 801 N N . GLY A 1 103 ? 6.431 -8.964 -14.430 1.00 93.62 103 GLY A N 1
ATOM 802 C CA . GLY A 1 103 ? 5.355 -9.534 -13.619 1.00 93.62 103 GLY A CA 1
ATOM 803 C C . GLY A 1 103 ? 3.975 -9.053 -14.061 1.00 93.62 103 GLY A C 1
ATOM 804 O O . GLY A 1 103 ? 3.111 -9.871 -14.364 1.00 93.62 103 GLY A O 1
ATOM 805 N N . LEU A 1 104 ? 3.793 -7.738 -14.216 1.00 94.62 104 LEU A N 1
ATOM 806 C CA . LEU A 1 104 ? 2.538 -7.154 -14.705 1.00 94.62 104 LEU A CA 1
ATOM 807 C C . LEU A 1 104 ? 2.165 -7.670 -16.099 1.00 94.62 104 LEU A C 1
ATOM 809 O O . LEU A 1 104 ? 1.015 -8.025 -16.342 1.00 94.62 104 LEU A O 1
ATOM 813 N N . ARG A 1 105 ? 3.149 -7.805 -17.000 1.00 95.19 105 ARG A N 1
ATOM 814 C CA . ARG A 1 105 ? 2.932 -8.396 -18.328 1.00 95.19 105 ARG A CA 1
ATOM 815 C C . ARG A 1 105 ? 2.519 -9.870 -18.247 1.00 95.19 105 ARG A C 1
ATOM 817 O O . ARG A 1 105 ? 1.659 -10.283 -19.017 1.00 95.19 105 ARG A O 1
ATOM 824 N N . ALA A 1 106 ? 3.117 -10.654 -17.349 1.00 94.94 106 ALA A N 1
ATOM 825 C CA . ALA A 1 106 ? 2.771 -12.064 -17.152 1.00 94.94 106 ALA A CA 1
ATOM 826 C C . ALA A 1 106 ? 1.364 -12.242 -16.559 1.00 94.94 106 ALA A C 1
ATOM 828 O O . ALA A 1 106 ? 0.667 -13.191 -16.908 1.00 94.94 106 ALA A O 1
ATOM 829 N N . LEU A 1 107 ? 0.942 -11.306 -15.706 1.00 93.50 107 LEU A N 1
ATOM 830 C CA . LEU A 1 107 ? -0.407 -11.243 -15.142 1.00 93.50 107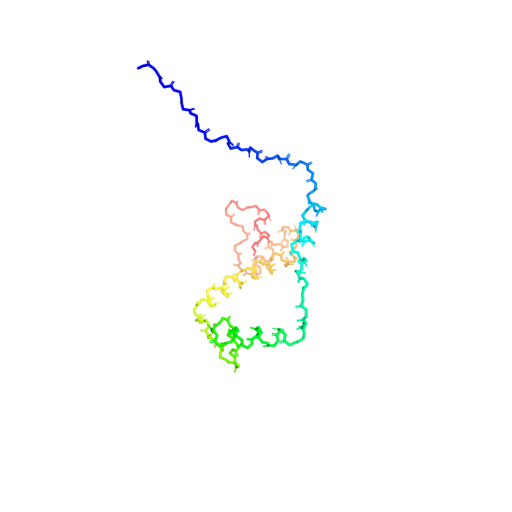 LEU A CA 1
ATOM 831 C C . LEU A 1 107 ? -1.452 -10.699 -16.133 1.00 93.50 107 LEU A C 1
ATOM 833 O O . LEU A 1 107 ? -2.645 -10.804 -15.870 1.00 93.50 107 LEU A O 1
ATOM 837 N N . GLY A 1 108 ? -1.027 -10.140 -17.272 1.00 95.44 108 GLY A N 1
ATOM 838 C CA . GLY A 1 108 ? -1.922 -9.524 -18.256 1.00 95.44 108 GLY A CA 1
ATOM 839 C C . GLY A 1 108 ? -2.468 -8.157 -17.831 1.00 95.44 108 GLY A C 1
ATOM 840 O O . GLY A 1 108 ? -3.384 -7.639 -18.467 1.00 95.44 108 GLY A O 1
ATOM 841 N N . GLU A 1 109 ? -1.901 -7.564 -16.782 1.00 94.75 109 GLU A N 1
ATOM 842 C CA . GLU A 1 109 ? -2.273 -6.243 -16.287 1.00 94.75 109 GLU A CA 1
ATOM 843 C C . GLU A 1 109 ? -1.595 -5.138 -17.117 1.00 94.75 109 GLU A C 1
ATOM 845 O O . GLU A 1 109 ? -0.484 -5.329 -17.635 1.00 94.75 109 GLU A O 1
ATOM 850 N N . PRO A 1 110 ? -2.205 -3.943 -17.235 1.00 95.38 110 PRO A N 1
ATOM 851 C CA . PRO A 1 110 ? -1.557 -2.797 -17.859 1.00 95.38 110 PRO A CA 1
ATOM 852 C C . PRO A 1 110 ? -0.190 -2.540 -17.221 1.00 95.38 110 PRO A C 1
ATOM 854 O O . PRO A 1 110 ? -0.078 -2.472 -16.001 1.00 95.38 110 PRO A O 1
ATOM 857 N N . ILE A 1 111 ? 0.861 -2.399 -18.032 1.00 94.69 111 ILE A N 1
ATOM 858 C CA . ILE A 1 111 ? 2.233 -2.245 -17.517 1.00 94.69 111 ILE A CA 1
ATOM 859 C C . ILE A 1 111 ? 2.403 -0.885 -16.841 1.00 94.69 111 ILE A C 1
ATOM 861 O O . ILE A 1 111 ? 2.984 -0.805 -15.761 1.00 94.69 111 ILE A O 1
ATOM 865 N N . THR A 1 112 ? 1.910 0.172 -17.494 1.00 94.69 112 THR A N 1
ATOM 866 C CA . THR A 1 112 ? 1.958 1.535 -16.968 1.00 94.69 112 THR A CA 1
ATOM 867 C C . THR A 1 112 ? 0.664 2.293 -17.201 1.00 94.69 112 THR A C 1
ATOM 869 O O . THR A 1 112 ? 0.245 2.442 -18.350 1.00 94.69 112 THR A O 1
ATOM 872 N N . VAL A 1 113 ? 0.067 2.810 -16.131 1.00 94.31 113 VAL A N 1
ATOM 873 C CA . VAL A 1 113 ? -1.094 3.707 -16.162 1.00 94.31 113 VAL A CA 1
ATOM 874 C C . VAL A 1 113 ? -0.636 5.173 -16.191 1.00 94.31 113 VAL A C 1
ATOM 876 O O . VAL A 1 113 ? 0.467 5.514 -15.763 1.00 94.31 113 VAL A O 1
ATOM 879 N N . PHE A 1 114 ? -1.460 6.067 -16.739 1.00 95.75 114 PHE A N 1
ATOM 880 C CA . PHE A 1 114 ? -1.150 7.496 -16.777 1.00 95.75 114 PHE A CA 1
ATOM 881 C C . PHE A 1 114 ? -1.036 8.082 -15.361 1.00 95.75 114 PHE A C 1
ATOM 883 O O . PHE A 1 114 ? -1.924 7.889 -14.536 1.00 95.75 114 PHE A O 1
ATOM 890 N N . GLY A 1 115 ? 0.043 8.824 -15.104 1.00 94.19 115 GLY A N 1
ATOM 891 C CA . GLY A 1 115 ? 0.294 9.462 -13.810 1.00 94.19 115 GLY A CA 1
ATOM 892 C C . GLY A 1 115 ? 0.850 8.535 -12.725 1.00 94.19 115 GLY A C 1
ATOM 893 O O . GLY A 1 115 ? 1.092 9.015 -11.624 1.00 94.19 115 GLY A O 1
ATOM 894 N N . GLU A 1 116 ? 1.086 7.250 -13.015 1.00 94.38 116 GLU A N 1
ATOM 895 C CA . GLU A 1 116 ? 1.698 6.335 -12.047 1.00 94.38 116 GLU A CA 1
ATOM 896 C C . GLU A 1 116 ? 3.228 6.524 -11.980 1.00 94.38 116 GLU A C 1
ATOM 898 O O . GLU A 1 116 ? 3.913 6.660 -13.003 1.00 94.38 116 GLU A O 1
ATOM 903 N N . GLY A 1 117 ? 3.789 6.456 -10.773 1.00 94.19 117 GLY A N 1
ATOM 904 C CA . GLY A 1 117 ? 5.228 6.337 -10.555 1.00 94.19 117 GLY A CA 1
ATOM 905 C C . GLY A 1 117 ? 5.716 4.879 -10.479 1.00 94.19 117 GLY A C 1
ATOM 906 O O . GLY A 1 117 ? 4.920 3.944 -10.398 1.00 94.19 117 GLY A O 1
ATOM 907 N N . PRO A 1 118 ? 7.044 4.644 -10.429 1.00 92.44 118 PRO A N 1
ATOM 908 C CA . PRO A 1 118 ? 7.612 3.313 -10.168 1.00 92.44 118 PRO A CA 1
ATOM 909 C C . PRO A 1 118 ? 7.182 2.702 -8.822 1.00 92.44 118 PRO A C 1
ATOM 911 O O . PRO A 1 118 ? 7.172 1.485 -8.667 1.00 92.44 118 PRO A O 1
ATOM 914 N N . ALA A 1 119 ? 6.845 3.539 -7.833 1.00 90.81 119 ALA A N 1
ATOM 915 C CA . ALA A 1 119 ? 6.320 3.082 -6.549 1.00 90.81 119 ALA A CA 1
ATOM 916 C C . ALA A 1 119 ? 4.889 2.550 -6.673 1.00 90.81 119 ALA A C 1
ATOM 918 O O . ALA A 1 119 ? 4.637 1.428 -6.245 1.00 90.81 119 ALA A O 1
ATOM 919 N N . ASP A 1 120 ? 4.008 3.312 -7.324 1.00 92.25 120 ASP A N 1
ATOM 920 C CA . ASP A 1 120 ? 2.606 2.933 -7.531 1.00 92.25 120 ASP A CA 1
ATOM 921 C C . ASP A 1 120 ? 2.501 1.670 -8.392 1.00 92.25 120 ASP A C 1
ATOM 923 O O . ASP A 1 120 ? 1.712 0.774 -8.110 1.00 92.25 120 ASP A O 1
ATOM 927 N N . ARG A 1 121 ? 3.369 1.545 -9.405 1.00 93.31 121 ARG A N 1
ATOM 928 C CA . ARG A 1 121 ? 3.464 0.336 -10.233 1.00 93.31 121 ARG A CA 1
ATOM 929 C C . ARG A 1 121 ? 3.789 -0.914 -9.423 1.00 93.31 121 ARG A C 1
ATOM 931 O O . ARG A 1 121 ? 3.263 -1.973 -9.727 1.00 93.31 121 ARG A O 1
ATOM 938 N N . ARG A 1 122 ? 4.676 -0.790 -8.434 1.00 91.19 122 ARG A N 1
ATOM 939 C CA . ARG A 1 122 ? 5.112 -1.892 -7.566 1.00 91.19 122 ARG A CA 1
ATOM 940 C C . ARG A 1 122 ? 4.066 -2.251 -6.504 1.00 91.19 122 ARG A C 1
ATOM 942 O O . ARG A 1 122 ? 4.118 -3.348 -5.964 1.00 91.19 122 ARG A O 1
ATOM 949 N N . GLU A 1 123 ? 3.170 -1.325 -6.160 1.00 89.50 123 GLU A N 1
ATOM 950 C CA . GLU A 1 123 ? 2.078 -1.580 -5.210 1.00 89.50 123 GLU A CA 1
ATOM 951 C C . GLU A 1 123 ? 0.946 -2.420 -5.822 1.00 89.50 123 GLU A C 1
ATOM 953 O O . GLU A 1 123 ? 0.254 -3.123 -5.083 1.00 89.50 123 GLU A O 1
ATOM 958 N N . ARG A 1 124 ? 0.766 -2.354 -7.146 1.00 88.25 124 ARG A N 1
ATOM 959 C CA . ARG A 1 124 ? -0.203 -3.179 -7.881 1.00 88.25 124 ARG A CA 1
ATOM 960 C C . ARG A 1 124 ? 0.271 -4.618 -8.040 1.00 88.25 124 ARG A C 1
ATOM 962 O O . ARG A 1 124 ? -0.599 -5.504 -7.893 1.00 88.25 124 ARG A O 1
#

Foldseek 3Di:
DDDDDPDDDDPPDDDDDDDCVVVVVVVVVVVPDDDDDDDPPVVVVVVVVVCVVVVVDPPPPDDDDPPDCVVVVVVVVVVVVVVVVVVLVVPDFDLDLVVLLVVCVVVVHDSDDPPDDSVNSRSD

Sequence (124 aa):
MSDEEDGPLVKKARVFYGSLEEKERERLSAESKPSPETGVQTGVQTGIQAGIQAGNINISSGETLEIEERVSERQHEVLLEFERRRRARQITVSTDDTEVKAGLRALGEPITVFGEGPADRRER

InterPro domains:
  IPR014906 Pre-mRNA processing factor 4 (PRP4)-like [PF08799] (100-124)
  IPR036285 PRP4-like superfamily [G3DSA:4.10.280.110] (68-124)
  IPR036285 PRP4-like superfamily [SSF158230] (78-124)

Organism: Knipowitschia caucasica (NCBI:txid637954)

Secondary structure (DSSP, 8-state):
-----------------S--HHHHHHHHHHHT-PPP-S-HHHHHHHHHHHHHHTT-----SS------HHHHHHHHHHHHHHHHHHHHHHS---S-HHHHHHHHHHHT--S--TT--HHHHHH-

pLDDT: mean 76.14, std 14.96, range [39.0, 95.75]